Protein AF-A0A3L6LZD3-F1 (afdb_monomer_lite)

Structure (mmCIF, N/CA/C/O backbone):
data_AF-A0A3L6LZD3-F1
#
_entry.id   AF-A0A3L6LZD3-F1
#
loop_
_atom_site.group_PDB
_atom_site.id
_atom_site.type_symbol
_atom_site.label_atom_id
_atom_site.label_alt_id
_atom_site.label_comp_id
_atom_site.label_asym_id
_atom_site.label_entity_id
_atom_site.label_seq_id
_atom_site.pdbx_PDB_ins_code
_atom_site.Cartn_x
_atom_site.Cartn_y
_atom_site.Cartn_z
_atom_site.occupancy
_atom_site.B_iso_or_equiv
_atom_site.auth_seq_id
_atom_site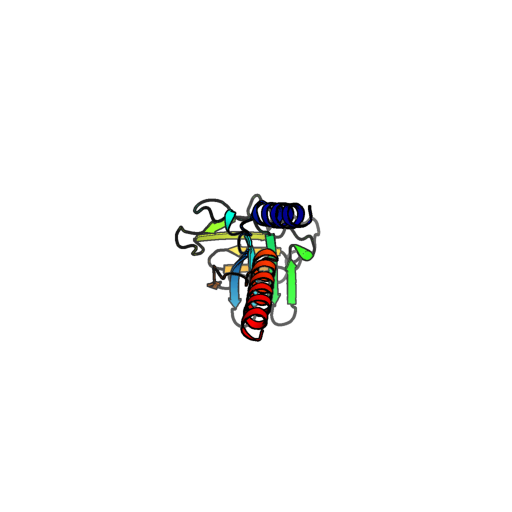.auth_comp_id
_atom_site.auth_asym_id
_atom_site.auth_atom_id
_atom_site.pdbx_PDB_model_num
ATOM 1 N N . MET A 1 1 ? -17.936 -14.155 55.549 1.00 49.16 1 MET A N 1
ATOM 2 C CA . MET A 1 1 ? -16.992 -13.222 54.882 1.00 49.16 1 MET A CA 1
ATOM 3 C C . MET A 1 1 ? -16.596 -13.630 53.452 1.00 49.16 1 MET A C 1
ATOM 5 O O . MET A 1 1 ? -16.401 -12.734 52.646 1.00 49.16 1 MET A O 1
ATOM 9 N N . LYS A 1 2 ? -16.562 -14.924 53.082 1.00 48.91 2 LYS A N 1
ATOM 10 C CA . LYS A 1 2 ? -16.192 -15.403 51.726 1.00 48.91 2 LYS A CA 1
ATOM 11 C C . LYS A 1 2 ? -17.048 -14.876 50.551 1.00 48.91 2 LYS A C 1
ATOM 13 O O . LYS A 1 2 ? -16.508 -14.680 49.472 1.00 48.91 2 LYS A O 1
ATOM 18 N N . ASN A 1 3 ? -18.334 -14.573 50.753 1.00 50.31 3 ASN A N 1
ATOM 19 C CA . ASN A 1 3 ? -19.220 -14.147 49.653 1.00 50.31 3 ASN A CA 1
ATOM 20 C C . ASN A 1 3 ? -18.971 -12.716 49.149 1.00 50.31 3 ASN A C 1
ATOM 22 O O . ASN A 1 3 ? -19.391 -12.403 48.045 1.00 50.31 3 ASN A O 1
ATOM 26 N N . LYS A 1 4 ? -18.293 -11.851 49.918 1.00 47.44 4 LYS A N 1
ATOM 27 C CA . LYS A 1 4 ? -18.032 -10.463 49.492 1.00 47.44 4 LYS A CA 1
ATOM 28 C C . LYS A 1 4 ? -16.846 -10.347 48.529 1.00 47.44 4 LYS A C 1
ATOM 30 O O . LYS A 1 4 ? -16.820 -9.430 47.721 1.00 47.44 4 LYS A O 1
ATOM 35 N N . LEU A 1 5 ? -15.896 -11.284 48.582 1.00 46.62 5 LEU A N 1
ATOM 36 C CA . LEU A 1 5 ? -14.695 -11.252 47.741 1.00 46.62 5 LEU A CA 1
ATOM 37 C C . LEU A 1 5 ? -15.010 -11.599 46.275 1.00 46.62 5 LEU A C 1
ATOM 39 O O . LEU A 1 5 ? -14.472 -10.976 45.367 1.00 46.62 5 LEU A O 1
ATOM 43 N N . LEU A 1 6 ? -15.921 -12.554 46.046 1.00 49.84 6 LEU A N 1
ATOM 44 C CA . LEU A 1 6 ? -16.297 -13.001 44.699 1.00 49.84 6 LEU A CA 1
ATOM 45 C C . LEU A 1 6 ? -17.051 -11.914 43.916 1.00 49.84 6 LEU A C 1
ATOM 47 O O . LEU A 1 6 ? -16.822 -11.740 42.724 1.00 49.84 6 LEU A O 1
ATOM 51 N N . THR A 1 7 ? -17.922 -11.161 44.592 1.00 52.00 7 THR A N 1
ATOM 52 C CA . THR A 1 7 ? -18.702 -10.077 43.977 1.00 52.00 7 THR A CA 1
ATOM 53 C C . THR A 1 7 ? -17.819 -8.895 43.580 1.00 52.00 7 THR A C 1
ATOM 55 O O . THR A 1 7 ? -18.024 -8.305 42.525 1.00 52.00 7 THR A O 1
ATOM 58 N N . ILE A 1 8 ? -16.810 -8.571 44.399 1.00 54.38 8 ILE A N 1
ATOM 59 C CA . ILE A 1 8 ? -15.857 -7.489 44.112 1.00 54.38 8 ILE A CA 1
ATOM 60 C C . ILE A 1 8 ? -14.953 -7.869 42.929 1.00 54.38 8 ILE A C 1
ATOM 62 O O . ILE A 1 8 ? -14.703 -7.035 42.063 1.00 54.38 8 ILE A O 1
ATOM 66 N N . LEU A 1 9 ? -14.528 -9.136 42.839 1.00 51.22 9 LEU A N 1
ATOM 67 C CA . LEU A 1 9 ? -13.705 -9.618 41.726 1.00 51.22 9 LEU A CA 1
ATOM 68 C C . LEU A 1 9 ? -14.485 -9.655 40.398 1.00 51.22 9 LEU A C 1
ATOM 70 O O . LEU A 1 9 ? -13.958 -9.246 39.370 1.00 51.22 9 LEU A O 1
ATOM 74 N N . ALA A 1 10 ? -15.756 -10.077 40.419 1.00 53.28 10 ALA A N 1
ATOM 75 C CA . ALA A 1 10 ? -16.619 -10.055 39.234 1.00 53.28 10 ALA A CA 1
ATOM 76 C C . ALA A 1 10 ? -16.911 -8.622 38.749 1.00 53.28 10 ALA A C 1
ATOM 78 O O . ALA A 1 10 ? -16.901 -8.368 37.548 1.00 53.28 10 ALA A O 1
ATOM 79 N N . GLY A 1 11 ? -17.111 -7.677 39.676 1.00 50.03 11 GLY A N 1
ATOM 80 C CA . GLY A 1 11 ? -17.307 -6.262 39.348 1.00 50.03 11 GLY A CA 1
ATOM 81 C C . GLY A 1 11 ? -16.069 -5.602 38.735 1.00 50.03 11 GLY A C 1
ATOM 82 O O . GLY A 1 11 ? -16.201 -4.830 37.793 1.00 50.03 11 GLY A O 1
ATOM 83 N N . ALA A 1 12 ? -14.867 -5.945 39.208 1.00 52.03 12 ALA A N 1
ATOM 84 C CA . ALA A 1 12 ? -13.615 -5.412 38.666 1.00 52.03 12 ALA A CA 1
ATOM 85 C C . ALA A 1 12 ? -13.306 -5.917 37.243 1.00 52.03 12 ALA A C 1
ATOM 87 O O . ALA A 1 12 ? -12.734 -5.180 36.448 1.00 52.03 12 ALA A O 1
ATOM 88 N N . ILE A 1 13 ? -13.714 -7.147 36.906 1.00 52.53 13 ILE A N 1
ATOM 89 C CA . ILE A 1 13 ? -13.535 -7.722 35.561 1.00 52.53 13 ILE A CA 1
ATOM 90 C C . ILE A 1 13 ? -14.535 -7.114 34.559 1.00 52.53 13 ILE A C 1
ATOM 92 O O . ILE A 1 13 ? -14.188 -6.913 33.402 1.00 52.53 13 ILE A O 1
ATOM 96 N N . LEU A 1 14 ? -15.751 -6.774 35.004 1.00 50.69 14 LEU A N 1
ATOM 97 C CA . LEU A 1 14 ? -16.778 -6.114 34.181 1.00 50.69 14 LEU A CA 1
ATOM 98 C C . LEU A 1 14 ? -16.565 -4.600 34.012 1.00 50.69 14 LEU A C 1
ATOM 100 O O . LEU A 1 14 ? -17.092 -4.022 33.068 1.00 50.69 14 LEU A O 1
ATOM 104 N N . ALA A 1 15 ? -15.832 -3.957 34.926 1.00 48.16 15 ALA A N 1
ATOM 105 C CA . ALA A 1 15 ? -15.564 -2.515 34.908 1.00 48.16 15 ALA A CA 1
ATOM 106 C C . ALA A 1 15 ? -14.209 -2.142 34.278 1.00 48.16 15 ALA A C 1
ATOM 108 O O . ALA A 1 15 ? -13.837 -0.967 34.283 1.00 48.16 15 ALA A O 1
ATOM 109 N N . GLY A 1 16 ? -13.461 -3.121 33.757 1.00 47.59 16 GLY A N 1
ATOM 110 C CA . GLY A 1 16 ? -12.285 -2.838 32.941 1.00 47.59 16 GLY A CA 1
ATOM 111 C C . GLY A 1 16 ? -12.694 -2.044 31.695 1.00 47.59 16 GLY A C 1
ATOM 112 O O . GLY A 1 16 ? -13.774 -2.297 31.157 1.00 47.59 16 GLY A O 1
ATOM 113 N N . PRO A 1 17 ? -11.884 -1.073 31.236 1.00 43.78 17 PRO A N 1
ATOM 114 C CA . PRO A 1 17 ? -12.165 -0.379 29.989 1.00 43.78 17 PRO A CA 1
ATOM 115 C C . PRO A 1 17 ? -12.286 -1.425 28.881 1.00 43.78 17 PRO A C 1
ATOM 117 O O . PRO A 1 17 ? -11.327 -2.135 28.583 1.00 43.78 17 PRO A O 1
ATOM 120 N N . MET A 1 18 ? -13.481 -1.538 28.302 1.00 41.56 18 MET A N 1
ATOM 121 C CA . MET A 1 18 ? -13.670 -2.222 27.033 1.00 41.56 18 MET A CA 1
ATOM 122 C C . MET A 1 18 ? -12.958 -1.355 26.001 1.00 41.56 18 MET A C 1
ATOM 124 O O . MET A 1 18 ? -13.530 -0.401 25.477 1.00 41.56 18 MET A O 1
ATOM 128 N N . THR A 1 19 ? -11.669 -1.608 25.788 1.00 45.28 19 THR A N 1
ATOM 129 C CA . THR A 1 19 ? -11.006 -1.168 24.569 1.00 45.28 19 THR A CA 1
ATOM 130 C C . THR A 1 19 ? -11.746 -1.878 23.456 1.00 45.28 19 THR A C 1
ATOM 132 O O . THR A 1 19 ? -11.518 -3.063 23.255 1.00 45.28 19 THR A O 1
ATOM 135 N N . VAL A 1 20 ? -12.694 -1.186 22.820 1.00 47.72 20 VAL A N 1
ATOM 136 C CA . VAL A 1 20 ? -13.239 -1.596 21.528 1.00 47.72 20 VAL A CA 1
ATOM 137 C C . VAL A 1 20 ? -12.022 -1.646 20.624 1.00 47.72 20 VAL A C 1
ATOM 139 O O . VAL A 1 20 ? -11.516 -0.601 20.218 1.00 47.72 20 VAL A O 1
ATOM 142 N N . ASN A 1 21 ? -11.447 -2.833 20.467 1.00 55.97 21 ASN A N 1
ATOM 143 C CA . ASN A 1 21 ? -10.247 -2.990 19.682 1.00 55.97 21 ASN A CA 1
ATOM 144 C C . ASN A 1 21 ? -10.704 -2.901 18.228 1.00 55.97 21 ASN A C 1
ATOM 146 O O . ASN A 1 21 ? -11.210 -3.879 17.680 1.00 55.97 21 ASN A O 1
ATOM 150 N N . ALA A 1 22 ? -10.611 -1.694 17.669 1.00 60.03 22 ALA A N 1
ATOM 151 C CA . ALA A 1 22 ? -10.757 -1.421 16.251 1.00 60.03 22 ALA A CA 1
ATOM 152 C C . ALA A 1 22 ? -10.094 -2.545 15.449 1.00 60.03 22 ALA A C 1
ATOM 154 O O . ALA A 1 22 ? -8.921 -2.875 15.673 1.00 60.03 22 ALA A O 1
ATOM 155 N N . ALA A 1 23 ? -10.860 -3.199 14.580 1.00 74.69 23 ALA A N 1
ATOM 156 C CA . ALA A 1 23 ? -10.317 -4.272 13.772 1.00 74.69 23 ALA A CA 1
ATOM 157 C C . ALA A 1 23 ? -9.399 -3.633 12.721 1.00 74.69 23 ALA A C 1
ATOM 159 O O . ALA A 1 23 ? -9.803 -2.681 12.050 1.00 74.69 23 ALA A O 1
ATOM 160 N N . PRO A 1 24 ? -8.155 -4.109 12.546 1.00 84.06 24 PRO A N 1
ATOM 161 C CA . PRO A 1 24 ? -7.323 -3.600 11.476 1.00 84.06 24 PRO A CA 1
ATOM 162 C C . PRO A 1 24 ? -7.975 -3.906 10.127 1.00 84.06 24 PRO A C 1
ATOM 164 O O . PRO A 1 24 ? -8.442 -5.020 9.880 1.00 84.06 24 PRO A O 1
ATOM 167 N N . VAL A 1 25 ? -7.977 -2.921 9.241 1.00 88.31 25 VAL A N 1
ATOM 168 C CA . VAL A 1 25 ? -8.489 -3.041 7.880 1.00 88.31 25 VAL A CA 1
ATOM 169 C C . VAL A 1 25 ? -7.324 -2.994 6.912 1.00 88.31 25 VAL A C 1
ATOM 171 O O . VAL A 1 25 ? -6.437 -2.150 7.042 1.00 88.31 25 VAL A O 1
ATOM 174 N N . SER A 1 26 ? -7.335 -3.888 5.926 1.00 91.62 26 SER A N 1
ATOM 175 C CA . SER A 1 26 ? -6.314 -3.934 4.889 1.00 91.62 26 SER A CA 1
ATOM 176 C C . SER A 1 26 ? -6.840 -3.475 3.532 1.00 91.62 26 SER A C 1
ATOM 178 O O . SER A 1 26 ? -7.977 -3.765 3.145 1.00 91.62 26 SER A O 1
ATOM 180 N N . TYR A 1 27 ? -5.975 -2.757 2.818 1.00 92.56 27 TYR A N 1
ATOM 181 C CA . TYR A 1 27 ? -6.112 -2.474 1.398 1.00 92.56 27 TYR A CA 1
ATOM 182 C C . TYR A 1 27 ? -4.891 -3.022 0.681 1.00 92.56 27 TYR A C 1
ATOM 184 O O . TYR A 1 27 ? -3.753 -2.732 1.061 1.00 92.56 27 TYR A O 1
ATOM 192 N N . ASP A 1 28 ? -5.147 -3.754 -0.392 1.00 94.38 28 ASP A N 1
ATOM 193 C CA . ASP A 1 28 ? -4.116 -4.301 -1.252 1.00 94.38 28 ASP A CA 1
ATOM 194 C C . ASP A 1 28 ? -4.223 -3.659 -2.635 1.00 94.38 28 ASP A C 1
ATOM 196 O O . ASP A 1 28 ? -5.310 -3.344 -3.123 1.00 94.38 28 ASP A O 1
ATOM 200 N N . ALA A 1 29 ? -3.084 -3.476 -3.283 1.00 93.81 29 ALA A N 1
ATOM 201 C CA . ALA A 1 29 ? -2.999 -3.088 -4.678 1.00 93.81 29 ALA A CA 1
ATOM 202 C C . ALA A 1 29 ? -2.085 -4.074 -5.393 1.00 93.81 29 ALA A C 1
ATOM 204 O O . ALA A 1 29 ? -1.004 -4.390 -4.904 1.00 93.81 29 ALA A O 1
ATOM 205 N N . SER A 1 30 ? -2.484 -4.554 -6.563 1.00 95.06 30 SER A N 1
ATOM 206 C CA . SER A 1 30 ? -1.622 -5.412 -7.374 1.00 95.06 30 SER A CA 1
ATOM 207 C C . SER A 1 30 ? -1.688 -5.030 -8.840 1.00 95.06 30 SER A C 1
ATOM 209 O O . SER A 1 30 ? -2.682 -4.483 -9.313 1.00 95.06 30 SER A O 1
ATOM 211 N N . GLY A 1 31 ? -0.607 -5.286 -9.563 1.00 92.50 31 GLY A N 1
ATOM 212 C CA . GLY A 1 31 ? -0.522 -4.956 -10.976 1.00 92.50 31 GLY A CA 1
ATOM 213 C C . GLY A 1 31 ? 0.542 -5.770 -11.680 1.00 92.50 31 GLY A C 1
ATOM 214 O O . GLY A 1 31 ? 1.557 -6.123 -11.078 1.00 92.50 31 GLY A O 1
ATOM 215 N N . SER A 1 32 ? 0.318 -6.067 -12.960 1.00 91.88 32 SER A N 1
ATOM 216 C CA . SER A 1 32 ? 1.326 -6.699 -13.810 1.00 91.88 32 SER A CA 1
ATOM 217 C C . SER A 1 32 ? 1.184 -6.293 -15.277 1.00 91.88 32 SER A C 1
ATOM 219 O O . SER A 1 32 ? 0.099 -5.934 -15.729 1.00 91.88 32 SER A O 1
ATOM 221 N N . ASN A 1 33 ? 2.283 -6.356 -16.030 1.00 89.25 33 ASN A N 1
ATOM 222 C CA . ASN A 1 33 ? 2.303 -6.141 -17.485 1.00 89.25 33 ASN A CA 1
ATOM 223 C C . ASN A 1 33 ? 3.060 -7.262 -18.231 1.00 89.25 33 ASN A C 1
ATOM 225 O O . ASN A 1 33 ? 3.653 -7.037 -19.285 1.00 89.25 33 ASN A O 1
ATOM 229 N N . GLY A 1 34 ? 3.065 -8.470 -17.660 1.00 84.38 34 GLY A N 1
ATOM 230 C CA . GLY A 1 34 ? 3.762 -9.649 -18.182 1.00 84.38 34 GLY A CA 1
ATOM 231 C C . GLY A 1 34 ? 5.199 -9.770 -17.676 1.00 84.38 34 GLY A C 1
ATOM 232 O O . GLY A 1 34 ? 5.537 -10.774 -17.057 1.00 84.38 34 GLY A O 1
ATOM 233 N N . THR A 1 35 ? 6.028 -8.750 -17.895 1.00 84.62 35 THR A N 1
ATOM 234 C CA . THR A 1 35 ? 7.435 -8.758 -17.444 1.00 84.62 35 THR A CA 1
ATOM 235 C C . THR A 1 35 ? 7.586 -8.256 -16.010 1.00 84.62 35 THR A C 1
ATOM 237 O O . THR A 1 35 ? 8.469 -8.701 -15.283 1.00 84.62 35 THR A O 1
ATOM 240 N N . TRP A 1 36 ? 6.718 -7.337 -15.592 1.00 86.44 36 TRP A N 1
ATOM 241 C CA . TRP A 1 36 ? 6.784 -6.705 -14.283 1.00 86.44 36 TRP A CA 1
ATOM 242 C C . TRP A 1 36 ? 5.525 -7.006 -13.491 1.00 86.44 36 TRP A C 1
ATOM 244 O O . TRP A 1 36 ? 4.427 -7.050 -14.054 1.00 86.44 36 TRP A O 1
ATOM 254 N N . SER A 1 37 ? 5.682 -7.164 -12.181 1.00 90.88 37 SER A N 1
ATOM 255 C CA . SER A 1 37 ? 4.558 -7.254 -11.254 1.00 90.88 37 SER A CA 1
ATOM 256 C C . SER A 1 37 ? 4.883 -6.600 -9.925 1.00 90.88 37 SER A C 1
ATOM 258 O O . SER A 1 37 ? 6.034 -6.603 -9.492 1.00 90.88 37 SER A O 1
ATOM 260 N N . GLY A 1 38 ? 3.862 -6.066 -9.268 1.00 90.25 38 GLY A N 1
ATOM 261 C CA . GLY A 1 38 ? 3.989 -5.429 -7.968 1.00 90.25 38 GLY A CA 1
ATOM 262 C C . GLY A 1 38 ? 2.768 -5.684 -7.107 1.00 90.25 38 GLY A C 1
ATOM 263 O O . GLY A 1 38 ? 1.660 -5.855 -7.620 1.00 90.25 38 GLY A O 1
ATOM 264 N N . VAL A 1 39 ? 3.002 -5.720 -5.801 1.00 93.12 39 VAL A N 1
ATOM 265 C CA . VAL A 1 39 ? 1.986 -5.842 -4.763 1.00 93.12 39 VAL A CA 1
ATOM 266 C C . VAL A 1 39 ? 2.277 -4.793 -3.699 1.00 93.12 39 VAL A C 1
ATOM 268 O O . VAL A 1 39 ? 3.397 -4.687 -3.203 1.00 93.12 39 VAL A O 1
ATOM 271 N N . PHE A 1 40 ? 1.258 -4.019 -3.365 1.00 92.94 40 PHE A N 1
ATOM 272 C CA . PHE A 1 40 ? 1.220 -3.083 -2.259 1.00 92.94 40 PHE A CA 1
ATOM 273 C C . PHE A 1 40 ? 0.203 -3.577 -1.243 1.00 92.94 40 PHE A C 1
ATOM 275 O O . PHE A 1 40 ? -0.875 -4.021 -1.626 1.00 92.94 40 PHE A O 1
ATOM 282 N N . GLN A 1 41 ? 0.526 -3.440 0.032 1.00 94.00 41 GLN A N 1
ATOM 283 C CA . GLN A 1 41 ? -0.402 -3.667 1.121 1.00 94.00 41 GLN A CA 1
ATOM 284 C C . GLN A 1 41 ? -0.259 -2.547 2.142 1.00 94.00 41 GLN A C 1
ATOM 286 O O . GLN A 1 41 ? 0.852 -2.171 2.521 1.00 94.00 41 GLN A O 1
ATOM 291 N N . VAL A 1 42 ? -1.393 -2.067 2.635 1.00 92.88 42 VAL A N 1
ATOM 292 C CA . VAL A 1 42 ? -1.478 -1.186 3.796 1.00 92.88 42 VAL A CA 1
ATOM 293 C C . VAL A 1 42 ? -2.471 -1.751 4.799 1.00 92.88 42 VAL A C 1
ATOM 295 O O . VAL A 1 42 ? -3.492 -2.332 4.422 1.00 92.88 42 VAL A O 1
ATOM 298 N N . VAL A 1 43 ? -2.165 -1.562 6.079 1.00 91.38 43 VAL A N 1
ATOM 299 C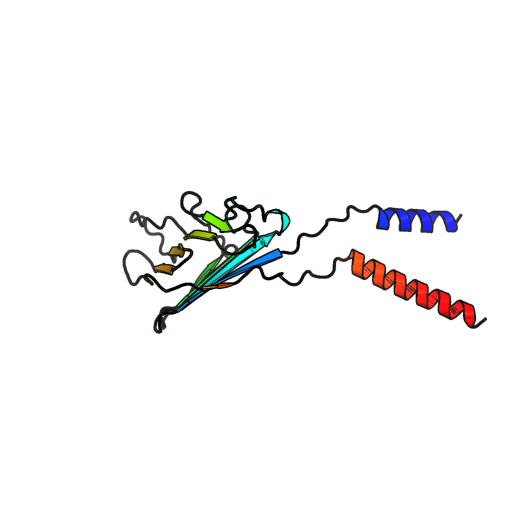 CA . VAL A 1 43 ? -3.074 -1.816 7.191 1.00 91.38 43 VAL A CA 1
ATOM 300 C C . VAL A 1 43 ? -3.347 -0.506 7.923 1.00 91.38 43 VAL A C 1
ATOM 302 O O . VAL A 1 43 ? -2.444 0.293 8.184 1.00 91.38 43 VAL A O 1
ATOM 305 N N . LEU A 1 44 ? -4.618 -0.294 8.239 1.00 88.94 44 LEU A N 1
ATOM 306 C CA . LEU A 1 44 ? -5.150 0.856 8.954 1.00 88.94 44 LEU A CA 1
ATOM 307 C C . LEU A 1 44 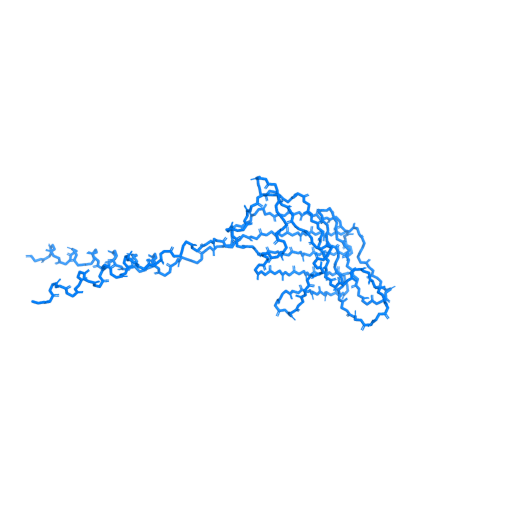? -5.916 0.367 10.175 1.00 88.94 44 LEU A C 1
ATOM 309 O O . LEU A 1 44 ? -6.473 -0.726 10.166 1.00 88.94 44 LEU A O 1
ATOM 313 N N . ASP A 1 45 ? -5.970 1.188 11.210 1.00 83.56 45 ASP A N 1
ATOM 314 C CA . ASP A 1 45 ? -6.939 1.012 12.288 1.00 83.56 45 ASP A CA 1
ATOM 315 C C . ASP A 1 45 ? -8.289 1.607 11.832 1.00 83.56 45 ASP A C 1
ATOM 317 O O . ASP A 1 45 ? -8.330 2.717 11.284 1.00 83.56 45 ASP A O 1
ATOM 321 N N . ASP A 1 46 ? -9.379 0.843 11.988 1.00 77.56 46 ASP A N 1
ATOM 322 C CA . ASP A 1 46 ? -10.709 1.219 11.489 1.00 77.56 46 ASP A CA 1
ATOM 323 C C . ASP A 1 46 ? -11.249 2.527 12.094 1.00 77.56 46 ASP A C 1
ATOM 325 O O . ASP A 1 46 ? -12.040 3.226 11.453 1.00 77.56 46 ASP A O 1
ATOM 329 N N . SER A 1 47 ? -10.754 2.925 13.270 1.00 77.56 47 SER A N 1
ATOM 330 C CA . SER A 1 47 ? -11.179 4.139 13.967 1.00 77.56 47 SER A CA 1
ATOM 331 C C . SER A 1 47 ? -10.786 5.415 13.221 1.00 77.56 47 SER A C 1
ATOM 333 O O . SER A 1 47 ? -11.379 6.474 13.442 1.00 77.56 47 SER A O 1
ATOM 335 N N . PHE A 1 48 ? -9.829 5.313 12.293 1.00 75.62 48 PHE A N 1
ATOM 336 C CA . PHE A 1 48 ? -9.370 6.414 11.449 1.00 75.62 48 PHE A CA 1
ATOM 337 C C . PHE A 1 48 ? -10.014 6.429 10.062 1.00 75.62 48 PHE A C 1
ATOM 339 O O . PHE A 1 48 ? -9.654 7.279 9.247 1.00 75.62 48 PHE A O 1
ATOM 346 N N . LEU A 1 49 ? -10.976 5.542 9.772 1.00 77.38 49 LEU A N 1
ATOM 347 C CA . LEU A 1 49 ? -11.710 5.521 8.501 1.00 77.38 49 LEU A CA 1
ATOM 348 C C . LEU A 1 49 ? -12.736 6.662 8.440 1.00 77.38 49 LEU A C 1
ATOM 350 O O . LEU A 1 49 ? -13.946 6.461 8.358 1.00 77.38 49 LEU A O 1
ATOM 354 N N . ALA A 1 50 ? -12.240 7.897 8.476 1.00 73.50 50 ALA A N 1
ATOM 355 C CA . ALA A 1 50 ? -13.019 9.086 8.192 1.00 73.50 50 ALA A CA 1
ATOM 356 C C . ALA A 1 50 ? -12.932 9.387 6.684 1.00 73.50 50 ALA A C 1
ATOM 358 O O . ALA A 1 50 ? -11.841 9.712 6.189 1.00 73.50 50 ALA A O 1
ATOM 359 N N . PRO A 1 51 ? -14.046 9.307 5.933 1.00 68.75 51 PRO A N 1
ATOM 360 C CA . PRO A 1 51 ? -14.042 9.625 4.510 1.00 68.75 51 PRO A CA 1
ATOM 361 C C . PRO A 1 51 ? -13.539 11.057 4.269 1.00 68.75 51 PRO A C 1
ATOM 363 O O . PRO A 1 51 ? -13.763 11.955 5.080 1.00 68.75 51 PRO A O 1
ATOM 366 N N . ALA A 1 52 ? -12.859 11.265 3.137 1.00 67.31 52 ALA A N 1
ATOM 367 C CA . ALA A 1 52 ? -12.290 12.550 2.700 1.00 67.31 52 ALA A CA 1
ATOM 368 C C . ALA A 1 52 ? -11.089 13.105 3.504 1.00 67.31 52 ALA A C 1
ATOM 370 O O . ALA A 1 52 ? -10.664 14.237 3.261 1.00 67.31 52 ALA A O 1
ATOM 371 N N . SER A 1 53 ? -10.485 12.316 4.396 1.00 83.94 53 SER A N 1
ATOM 372 C CA . SER A 1 53 ? -9.210 12.651 5.048 1.00 83.94 53 SER A CA 1
ATOM 373 C C . SER A 1 53 ? -8.030 11.901 4.413 1.00 83.94 53 SER A C 1
ATOM 375 O O . SER A 1 53 ? -8.213 10.837 3.824 1.00 83.94 53 SER A O 1
ATOM 377 N N . ASN A 1 54 ? -6.819 12.471 4.490 1.00 90.56 54 ASN A N 1
ATOM 378 C CA . ASN A 1 54 ? -5.611 11.754 4.074 1.00 90.56 54 ASN A CA 1
ATOM 379 C C . ASN A 1 54 ? -5.269 10.710 5.139 1.00 90.56 54 ASN A C 1
ATOM 381 O O . ASN A 1 54 ? -4.910 11.080 6.257 1.00 90.56 54 ASN A O 1
ATOM 385 N N . LEU A 1 55 ? -5.339 9.432 4.771 1.00 90.69 55 LEU A N 1
ATOM 386 C CA . LEU A 1 55 ? -5.123 8.314 5.684 1.00 90.69 55 LEU A CA 1
ATOM 387 C C . LEU A 1 55 ? -3.656 7.917 5.852 1.00 90.69 55 LEU A C 1
ATOM 389 O O . LEU A 1 55 ? -3.344 7.175 6.774 1.00 90.69 55 LEU A O 1
ATOM 393 N N . THR A 1 56 ? -2.746 8.433 5.020 1.00 89.75 56 THR A N 1
ATOM 394 C CA . THR A 1 56 ? -1.306 8.096 5.062 1.00 89.75 56 THR A CA 1
ATOM 395 C C . THR A 1 56 ? -0.682 8.201 6.467 1.00 89.75 56 THR A C 1
ATOM 397 O O . THR A 1 56 ? 0.070 7.303 6.842 1.00 89.75 56 THR A O 1
ATOM 400 N N . PRO A 1 57 ? -0.985 9.232 7.288 1.00 88.31 57 PRO A N 1
ATOM 401 C CA . PRO A 1 57 ? -0.448 9.336 8.650 1.00 88.31 57 PRO A CA 1
ATOM 402 C C . PRO A 1 57 ? -0.956 8.267 9.631 1.00 88.31 57 PRO A C 1
ATOM 404 O O . PRO A 1 57 ? -0.382 8.126 10.706 1.00 88.31 57 PRO A O 1
ATOM 407 N N . PHE A 1 58 ? -2.026 7.546 9.290 1.00 88.12 58 PHE A N 1
ATOM 408 C CA . PHE A 1 58 ? -2.675 6.548 10.146 1.00 88.12 58 PHE A CA 1
ATOM 409 C C . PHE A 1 58 ? -2.336 5.105 9.749 1.00 88.12 58 PHE A C 1
ATOM 411 O O . PHE A 1 58 ? -2.943 4.166 10.261 1.00 88.12 58 PHE A O 1
ATOM 418 N N . PHE A 1 59 ? -1.382 4.908 8.834 1.00 89.25 59 PHE A N 1
ATOM 419 C CA . PHE A 1 59 ? -0.943 3.572 8.432 1.00 89.25 59 PHE A CA 1
ATOM 420 C C . PHE A 1 59 ? -0.266 2.893 9.622 1.00 89.25 59 PHE A C 1
ATOM 422 O O . PHE A 1 59 ? 0.777 3.347 10.092 1.00 89.25 59 PHE A O 1
ATOM 429 N N . SER A 1 60 ? -0.853 1.799 10.108 1.00 87.88 60 SER A N 1
ATOM 430 C CA . SER A 1 60 ? -0.271 1.005 11.192 1.00 87.88 60 SER A CA 1
ATOM 431 C C . SER A 1 60 ? 0.871 0.133 10.672 1.00 87.88 60 SER A C 1
ATOM 433 O O . SER A 1 60 ? 1.888 -0.044 11.345 1.00 87.88 60 SER A O 1
ATOM 435 N N . SER A 1 61 ? 0.742 -0.365 9.441 1.00 90.88 61 SER A N 1
ATOM 436 C CA . SER A 1 61 ? 1.814 -1.022 8.702 1.00 90.88 61 SER A CA 1
ATOM 437 C C . SER A 1 61 ? 1.606 -0.907 7.195 1.00 90.88 61 SER A C 1
ATOM 439 O O . SER A 1 61 ? 0.500 -0.657 6.711 1.00 90.88 61 SER A O 1
ATOM 441 N N . TRP A 1 62 ? 2.688 -1.074 6.441 1.00 92.00 62 TRP A N 1
ATOM 442 C CA . TRP A 1 62 ? 2.626 -1.152 4.989 1.00 92.00 62 TRP A CA 1
ATOM 443 C C . TRP A 1 62 ? 3.792 -1.965 4.435 1.00 92.00 62 TRP A C 1
ATOM 445 O O . TRP A 1 62 ? 4.865 -2.052 5.041 1.00 92.00 62 TRP A O 1
ATOM 455 N N . SER A 1 63 ? 3.583 -2.535 3.255 1.00 92.38 63 SER A N 1
ATOM 456 C CA . SER A 1 63 ? 4.630 -3.176 2.474 1.00 92.38 63 SER A CA 1
ATOM 457 C C . SER A 1 63 ? 4.398 -2.968 0.984 1.00 92.38 63 SER A C 1
ATOM 459 O O . SER A 1 63 ? 3.270 -2.843 0.511 1.00 92.38 63 SER A O 1
ATOM 461 N N . PHE A 1 64 ? 5.487 -2.922 0.237 1.00 90.06 64 PHE A N 1
ATOM 462 C CA . PHE A 1 64 ? 5.477 -2.978 -1.210 1.00 90.06 64 PHE A CA 1
ATOM 463 C C . PHE A 1 64 ? 6.537 -3.964 -1.656 1.00 90.06 64 PHE A C 1
ATOM 465 O O . PHE A 1 64 ? 7.659 -3.937 -1.155 1.00 90.06 64 PHE A O 1
ATOM 472 N N . SER A 1 65 ? 6.194 -4.805 -2.616 1.00 90.44 65 SER A N 1
ATOM 473 C CA . SER A 1 65 ? 7.117 -5.724 -3.261 1.00 90.44 65 SER A CA 1
ATOM 474 C C . SER A 1 65 ? 6.890 -5.677 -4.756 1.00 90.44 65 SER A C 1
ATOM 476 O O . SER A 1 65 ? 5.750 -5.660 -5.218 1.00 90.44 65 SER A O 1
ATOM 478 N N . TRP A 1 66 ? 7.966 -5.661 -5.526 1.00 88.62 66 TRP A N 1
ATOM 479 C CA . TRP A 1 66 ? 7.888 -5.667 -6.974 1.00 88.62 66 TRP A CA 1
ATOM 480 C C . TRP A 1 66 ? 9.011 -6.486 -7.585 1.00 88.62 66 TRP A C 1
ATOM 482 O O . TRP A 1 66 ? 10.077 -6.668 -6.998 1.00 88.62 66 TRP A O 1
ATOM 492 N N . THR A 1 67 ? 8.759 -6.983 -8.789 1.00 87.25 67 THR A N 1
ATOM 493 C CA . THR A 1 67 ? 9.728 -7.731 -9.578 1.00 87.25 67 THR A CA 1
ATOM 494 C C . THR A 1 67 ? 9.699 -7.301 -11.036 1.00 87.25 67 THR A C 1
ATOM 496 O O . THR A 1 67 ? 8.663 -6.892 -11.563 1.00 87.25 67 THR A O 1
ATOM 499 N N . ASN A 1 68 ? 10.857 -7.401 -11.680 1.00 81.69 68 ASN A N 1
ATOM 500 C CA . ASN A 1 68 ? 11.059 -7.175 -13.111 1.00 81.69 68 ASN A CA 1
ATOM 501 C C . ASN A 1 68 ? 11.268 -8.461 -13.914 1.00 81.69 68 ASN A C 1
ATOM 503 O O . ASN A 1 68 ? 11.809 -8.422 -15.019 1.00 81.69 68 ASN A O 1
ATOM 507 N N . GLY A 1 69 ? 10.941 -9.605 -13.314 1.00 81.69 69 GLY A N 1
ATOM 508 C CA . GLY A 1 69 ? 11.207 -10.922 -13.879 1.00 81.69 69 GLY A CA 1
ATOM 509 C C . GLY A 1 69 ? 12.625 -11.446 -13.623 1.00 81.69 69 GLY A C 1
ATOM 510 O O . GLY A 1 69 ? 12.847 -12.640 -13.803 1.00 81.69 69 GLY A O 1
ATOM 511 N N . SER A 1 70 ? 13.573 -10.616 -13.165 1.00 82.31 70 SER A N 1
ATOM 512 C CA . SER A 1 70 ? 14.931 -11.052 -12.787 1.00 82.31 70 SER A CA 1
ATOM 513 C C . SER A 1 70 ? 15.269 -10.830 -11.312 1.00 82.31 70 SER A C 1
ATOM 515 O O . SER A 1 70 ? 16.018 -11.603 -10.722 1.00 82.31 70 SER A O 1
ATOM 517 N N . THR A 1 71 ? 14.728 -9.774 -10.717 1.00 81.06 71 THR A N 1
ATOM 518 C CA . THR A 1 71 ? 15.053 -9.285 -9.379 1.00 81.06 71 THR A CA 1
ATOM 519 C C . THR A 1 71 ? 13.762 -8.914 -8.671 1.00 81.06 71 THR A C 1
ATOM 521 O O . THR A 1 71 ? 12.865 -8.338 -9.287 1.00 81.06 71 THR A O 1
ATOM 524 N N . THR A 1 72 ? 13.674 -9.225 -7.379 1.00 87.25 72 THR A N 1
ATOM 525 C CA . THR A 1 72 ? 12.564 -8.812 -6.514 1.00 87.25 72 THR A CA 1
ATOM 526 C C . THR A 1 72 ? 13.092 -7.873 -5.444 1.00 87.25 72 THR A C 1
ATOM 528 O O . THR A 1 72 ? 14.100 -8.172 -4.805 1.00 87.25 72 THR A O 1
ATOM 531 N N . LEU A 1 73 ? 12.414 -6.745 -5.260 1.00 85.94 73 LEU A N 1
ATOM 532 C CA . LEU A 1 73 ? 12.756 -5.721 -4.280 1.00 85.94 73 LEU A CA 1
ATOM 533 C C . LEU A 1 73 ? 11.523 -5.351 -3.468 1.00 85.94 73 LEU A C 1
ATOM 535 O O . LEU A 1 73 ? 10.396 -5.470 -3.948 1.00 85.94 73 LEU A O 1
ATOM 539 N N . SER A 1 74 ? 11.745 -4.888 -2.241 1.00 87.50 74 SER A N 1
ATOM 540 C CA . SER A 1 74 ? 10.659 -4.541 -1.332 1.00 87.50 74 SER A CA 1
ATOM 541 C C . SER A 1 74 ? 11.008 -3.384 -0.409 1.00 87.50 74 SER A C 1
ATOM 543 O O . SER A 1 74 ? 12.151 -3.274 0.030 1.00 87.50 74 SER A O 1
ATOM 545 N N . ASN A 1 75 ? 9.989 -2.611 -0.042 1.00 86.44 75 ASN A N 1
ATOM 546 C CA . ASN A 1 75 ? 10.028 -1.603 1.013 1.00 86.44 75 ASN A CA 1
ATOM 547 C C . ASN A 1 75 ? 8.919 -1.901 2.027 1.00 86.44 75 ASN A C 1
ATOM 549 O O . ASN A 1 75 ? 7.854 -2.397 1.655 1.00 86.44 75 ASN A O 1
ATOM 553 N N . SER A 1 76 ? 9.145 -1.607 3.302 1.00 89.75 76 SER A N 1
ATOM 554 C CA . SER A 1 76 ? 8.115 -1.768 4.330 1.00 89.75 76 SER A CA 1
ATOM 555 C C . SER A 1 76 ? 8.381 -0.921 5.565 1.00 89.75 76 SER A C 1
ATOM 557 O O . SER A 1 76 ? 9.532 -0.666 5.926 1.00 89.75 76 SER A O 1
ATOM 559 N N . SER A 1 77 ? 7.317 -0.592 6.301 1.00 89.31 77 SER A N 1
ATOM 560 C CA . SER A 1 77 ? 7.462 0.046 7.616 1.00 89.31 77 SER A CA 1
ATOM 561 C C . SER A 1 77 ? 8.292 -0.796 8.593 1.00 89.31 77 SER A C 1
ATOM 563 O O . SER A 1 77 ? 8.972 -0.240 9.452 1.00 89.31 77 SER A O 1
ATOM 565 N N . ALA A 1 78 ? 8.288 -2.128 8.453 1.00 87.12 78 ALA A N 1
ATOM 566 C CA . ALA A 1 78 ? 9.064 -3.041 9.297 1.00 87.12 78 ALA A CA 1
ATOM 567 C C . ALA A 1 78 ? 10.586 -2.882 9.127 1.00 87.12 78 ALA A C 1
ATOM 569 O O . ALA A 1 78 ? 11.337 -3.148 10.064 1.00 87.12 78 ALA A O 1
ATOM 570 N N . ASN A 1 79 ? 11.035 -2.406 7.962 1.00 83.25 79 ASN A N 1
ATOM 571 C CA . ASN A 1 79 ? 12.445 -2.131 7.681 1.00 83.25 79 ASN A CA 1
ATOM 572 C C . ASN A 1 79 ? 12.865 -0.705 8.080 1.00 83.25 79 ASN A C 1
ATOM 574 O O . ASN A 1 79 ? 14.021 -0.335 7.890 1.00 83.25 79 ASN A O 1
ATOM 578 N N . GLY A 1 80 ? 11.942 0.102 8.615 1.00 81.25 80 GLY A N 1
ATOM 579 C CA . GLY A 1 80 ? 12.168 1.523 8.882 1.00 81.25 80 GLY A CA 1
ATOM 580 C C . GLY A 1 80 ? 12.051 2.417 7.643 1.00 81.25 80 GLY A C 1
ATOM 581 O O . GLY A 1 80 ? 12.438 3.584 7.712 1.00 81.25 80 GLY A O 1
ATOM 582 N N . ASP A 1 81 ? 11.518 1.902 6.528 1.00 83.19 81 ASP A N 1
ATOM 583 C CA . ASP A 1 81 ? 11.201 2.723 5.359 1.00 83.19 81 ASP A CA 1
ATOM 584 C C . ASP A 1 81 ? 10.083 3.725 5.693 1.00 83.19 81 ASP A C 1
ATOM 586 O O . ASP A 1 81 ? 9.192 3.457 6.506 1.00 83.19 81 ASP A O 1
ATOM 590 N N . PHE A 1 82 ? 10.085 4.873 5.017 1.00 81.44 82 PHE A N 1
ATOM 591 C CA . PHE A 1 82 ? 9.089 5.923 5.215 1.00 81.44 82 PHE A CA 1
ATOM 592 C C . PHE A 1 82 ? 8.553 6.469 3.888 1.00 81.44 82 PHE A C 1
ATOM 594 O O . PHE A 1 82 ? 9.218 6.445 2.849 1.00 81.44 82 PHE A O 1
ATOM 601 N N . PHE A 1 83 ? 7.332 6.999 3.938 1.00 85.25 83 PHE A N 1
ATOM 602 C CA . PHE A 1 83 ? 6.751 7.753 2.832 1.00 85.25 83 PHE A CA 1
ATOM 603 C C . PHE A 1 83 ? 7.210 9.203 2.858 1.00 85.25 83 PHE A C 1
ATOM 605 O O . PHE A 1 83 ? 7.396 9.777 3.930 1.00 85.25 83 PHE A O 1
ATOM 612 N N . SER A 1 84 ? 7.308 9.831 1.689 1.00 82.50 84 SER A N 1
ATOM 613 C CA . SER A 1 84 ? 7.467 11.281 1.603 1.00 82.50 84 SER A CA 1
ATOM 614 C C . SER A 1 84 ? 6.111 11.957 1.872 1.00 82.50 84 SER A C 1
ATOM 616 O O . SER A 1 84 ? 5.198 11.850 1.043 1.00 82.50 84 SER A O 1
ATOM 618 N N . PRO A 1 85 ? 5.925 12.637 3.021 1.00 74.81 85 PRO A N 1
ATOM 619 C CA . PRO A 1 85 ? 4.611 13.108 3.465 1.00 74.81 85 PRO A CA 1
ATOM 620 C C . PRO A 1 85 ? 4.068 14.274 2.629 1.00 74.81 85 PRO A C 1
ATOM 622 O O . PRO A 1 85 ? 2.869 14.528 2.639 1.00 74.81 85 PRO A O 1
ATOM 625 N N . SER A 1 86 ? 4.926 14.981 1.889 1.00 80.50 86 SER A N 1
ATOM 626 C CA . SER A 1 86 ? 4.531 16.102 1.024 1.00 80.50 86 SER A CA 1
ATOM 627 C C . SER A 1 86 ? 3.827 15.663 -0.261 1.00 80.50 86 SER A C 1
ATOM 629 O O . SER A 1 86 ? 3.135 16.465 -0.883 1.00 80.50 86 SER A O 1
ATOM 631 N N . ILE A 1 87 ? 4.005 14.405 -0.661 1.00 82.00 87 ILE A N 1
ATOM 632 C CA . ILE A 1 87 ? 3.470 13.838 -1.906 1.00 82.00 87 ILE A CA 1
ATOM 633 C C . ILE A 1 87 ? 2.610 12.597 -1.668 1.00 82.00 87 ILE A C 1
ATOM 635 O O . ILE A 1 87 ? 1.911 12.157 -2.584 1.00 82.00 87 ILE A O 1
ATOM 639 N N . SER A 1 88 ? 2.642 12.054 -0.446 1.00 90.00 88 SER A N 1
ATOM 640 C CA . SER A 1 88 ? 1.908 10.847 -0.098 1.00 90.00 88 SER A CA 1
ATOM 641 C C . SER A 1 88 ? 0.506 11.156 0.422 1.00 90.00 88 SER A C 1
ATOM 643 O O . SER A 1 88 ? 0.322 11.841 1.432 1.00 90.00 88 SER A O 1
ATOM 645 N N . ASN A 1 89 ? -0.494 10.651 -0.289 1.00 92.69 89 ASN A N 1
ATOM 646 C CA . ASN A 1 89 ? -1.889 10.716 0.073 1.00 92.69 89 ASN A CA 1
ATOM 647 C C . ASN A 1 89 ? -2.622 9.403 -0.215 1.00 92.69 89 ASN A C 1
ATOM 649 O O . ASN A 1 89 ? -2.330 8.691 -1.176 1.00 92.69 89 ASN A O 1
ATOM 653 N N . PHE A 1 90 ? -3.598 9.113 0.637 1.00 93.19 90 PHE A N 1
ATOM 654 C CA . PHE A 1 90 ? -4.491 7.974 0.504 1.00 93.19 90 PHE A CA 1
ATOM 655 C C . PHE A 1 90 ? -5.882 8.402 0.957 1.00 93.19 90 PHE A C 1
ATOM 657 O O . PHE A 1 90 ? -6.081 8.726 2.127 1.00 93.19 90 PHE A O 1
ATOM 664 N N . TYR A 1 91 ? -6.827 8.433 0.026 1.00 92.62 91 TYR A N 1
ATOM 665 C CA . TYR A 1 91 ? -8.203 8.853 0.245 1.00 92.62 91 TYR A CA 1
ATOM 666 C C . TYR A 1 91 ? -9.157 7.740 -0.167 1.00 92.62 91 TYR A C 1
ATOM 668 O O . TYR A 1 91 ? -9.020 7.153 -1.243 1.00 92.62 91 TYR A O 1
ATOM 676 N N . ILE A 1 92 ? -10.178 7.530 0.656 1.00 91.44 92 ILE A N 1
ATOM 677 C CA . ILE A 1 92 ? -11.270 6.592 0.398 1.00 91.44 92 ILE A CA 1
ATOM 678 C C . ILE A 1 92 ? -12.605 7.328 0.294 1.00 91.44 92 ILE A C 1
ATOM 680 O O . ILE A 1 92 ? -12.787 8.423 0.838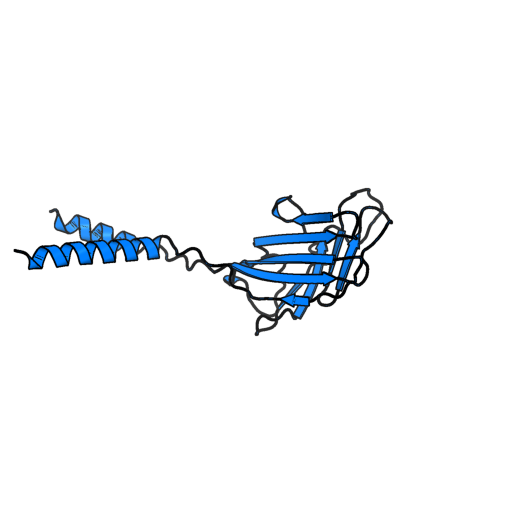 1.00 91.44 92 ILE A O 1
ATOM 684 N N . ASN A 1 93 ? -13.533 6.712 -0.424 1.00 89.94 93 ASN A N 1
ATOM 685 C CA . ASN A 1 93 ? -14.926 7.121 -0.514 1.00 89.94 93 ASN A CA 1
ATOM 686 C C . ASN A 1 93 ? -15.719 6.677 0.734 1.00 89.94 93 ASN A C 1
ATOM 688 O O . ASN A 1 93 ? -15.241 5.850 1.512 1.00 89.94 93 ASN A O 1
ATOM 692 N N . PRO A 1 94 ? -16.950 7.185 0.937 1.00 85.94 94 PRO A N 1
ATOM 693 C CA . PRO A 1 94 ? -17.821 6.741 2.031 1.00 85.94 94 PRO A CA 1
ATOM 694 C C . PRO A 1 94 ? -18.199 5.253 1.986 1.00 85.94 94 PRO A C 1
ATOM 696 O O . PRO A 1 94 ? -18.534 4.684 3.018 1.00 85.94 94 PRO A O 1
ATOM 699 N N . ASP A 1 95 ? -18.147 4.626 0.809 1.00 87.75 95 ASP A N 1
ATOM 700 C CA . ASP A 1 95 ? -18.330 3.179 0.625 1.00 87.75 95 ASP A CA 1
ATOM 701 C C . ASP A 1 95 ? -17.038 2.375 0.869 1.00 87.75 95 ASP A C 1
ATOM 703 O O . ASP A 1 95 ? -16.987 1.182 0.580 1.00 87.75 95 ASP A O 1
ATOM 707 N N . LEU A 1 96 ? -15.999 3.035 1.395 1.00 87.06 96 LEU A N 1
ATOM 708 C CA . LEU A 1 96 ? -14.664 2.502 1.664 1.00 87.06 96 LEU A CA 1
ATOM 709 C C . LEU A 1 96 ? -13.887 2.078 0.410 1.00 87.06 96 LEU A C 1
ATOM 711 O O . LEU A 1 96 ? -12.794 1.534 0.525 1.00 87.06 96 LEU A O 1
ATOM 715 N N . SER A 1 97 ? -14.381 2.375 -0.795 1.00 90.00 97 SER A N 1
ATOM 716 C CA . SER A 1 97 ? -13.593 2.186 -2.012 1.00 90.00 97 SER A CA 1
ATOM 717 C C . SER A 1 97 ? -12.445 3.196 -2.087 1.00 90.00 97 SER A C 1
ATOM 719 O O . SER A 1 97 ? -12.550 4.342 -1.636 1.00 90.00 97 SER A O 1
ATOM 721 N N . VAL A 1 98 ? -11.329 2.778 -2.681 1.00 91.06 98 VAL A N 1
ATOM 722 C CA . VAL A 1 98 ? -10.181 3.656 -2.923 1.00 91.06 98 VAL A CA 1
ATOM 723 C C . VAL A 1 98 ? -10.580 4.759 -3.909 1.00 91.06 98 VAL A C 1
ATOM 725 O O . VAL A 1 98 ? -11.010 4.475 -5.024 1.00 91.06 98 VAL A O 1
ATOM 728 N N . ASN A 1 99 ? -10.427 6.021 -3.502 1.00 91.19 99 ASN A N 1
ATOM 729 C CA . ASN A 1 99 ? -10.749 7.193 -4.320 1.00 91.19 99 ASN A CA 1
ATOM 730 C C . ASN A 1 99 ? -9.493 7.737 -5.017 1.00 91.19 99 ASN A C 1
ATOM 732 O O . ASN A 1 99 ? -9.370 7.721 -6.241 1.00 91.19 99 ASN A O 1
ATOM 736 N N . SER A 1 100 ? -8.526 8.189 -4.217 1.00 90.44 100 SER A N 1
ATOM 737 C CA . SER A 1 100 ? -7.283 8.782 -4.706 1.00 90.44 100 SER A CA 1
ATOM 738 C C . SER A 1 100 ? -6.113 8.275 -3.891 1.00 90.44 100 SER A C 1
ATOM 740 O O . SER A 1 100 ? -6.110 8.389 -2.668 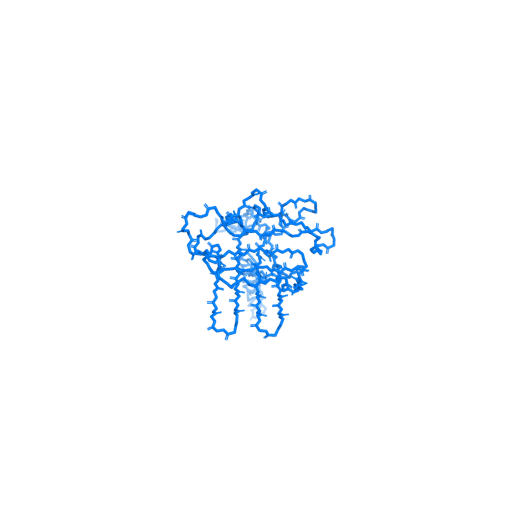1.00 90.44 100 SER A O 1
ATOM 742 N N . VAL A 1 101 ? -5.102 7.764 -4.581 1.00 91.88 101 VAL A N 1
ATOM 743 C CA . VAL A 1 101 ? -3.843 7.345 -3.981 1.00 91.88 101 VAL A CA 1
ATOM 744 C C . VAL A 1 101 ? -2.707 7.994 -4.744 1.00 91.88 101 VAL A C 1
ATOM 746 O O . VAL A 1 101 ? -2.708 8.040 -5.973 1.00 91.88 101 VAL A O 1
ATOM 749 N N . SER A 1 102 ? -1.733 8.480 -3.996 1.00 91.06 102 SER A N 1
ATOM 750 C CA . SER A 1 102 ? -0.404 8.833 -4.463 1.00 91.06 102 SER A CA 1
ATOM 751 C C . SER A 1 102 ? 0.512 8.466 -3.317 1.00 91.06 102 SER A C 1
ATOM 753 O O . SER A 1 102 ? 0.517 9.169 -2.327 1.00 91.06 102 SER A O 1
ATOM 755 N N . ILE A 1 103 ? 1.233 7.358 -3.380 1.00 89.75 103 ILE A N 1
ATOM 756 C CA . ILE A 1 103 ? 2.176 6.944 -2.344 1.00 89.75 103 ILE A CA 1
ATOM 757 C C . ILE A 1 103 ? 3.560 7.002 -2.949 1.00 89.75 103 ILE A C 1
ATOM 759 O O . ILE A 1 103 ? 3.798 6.416 -4.005 1.00 89.75 103 ILE A O 1
ATOM 763 N N . CYS A 1 104 ? 4.461 7.706 -2.273 1.00 86.00 104 CYS A N 1
ATOM 764 C CA . CYS A 1 104 ? 5.848 7.755 -2.680 1.00 86.00 104 CYS A CA 1
ATOM 765 C C . CYS A 1 104 ? 6.777 7.380 -1.530 1.00 86.00 104 CYS A C 1
ATOM 767 O O . CYS A 1 104 ? 6.764 8.030 -0.480 1.00 86.00 104 CYS A O 1
ATOM 769 N N . THR A 1 105 ? 7.598 6.354 -1.743 1.00 80.00 105 THR A N 1
ATOM 770 C CA . THR A 1 105 ? 8.732 6.045 -0.866 1.00 80.00 105 THR A CA 1
ATOM 771 C C . THR A 1 105 ? 9.965 6.789 -1.362 1.00 80.00 105 THR A C 1
ATOM 773 O O . THR A 1 105 ? 10.242 6.814 -2.563 1.00 80.00 105 THR A O 1
ATOM 776 N N . ASN A 1 106 ? 10.685 7.418 -0.426 1.00 66.38 106 ASN A N 1
ATOM 777 C CA . ASN A 1 106 ? 11.745 8.399 -0.696 1.00 66.38 106 ASN A CA 1
ATOM 778 C C . ASN A 1 106 ? 11.247 9.600 -1.523 1.00 66.38 106 ASN A C 1
ATOM 780 O O . ASN A 1 106 ? 10.100 9.657 -1.944 1.00 66.38 106 ASN A O 1
ATOM 784 N N . ASN A 1 107 ? 12.054 10.642 -1.721 1.00 59.94 107 ASN A N 1
ATOM 785 C CA . ASN A 1 107 ? 11.645 11.718 -2.626 1.00 59.94 107 ASN A CA 1
ATOM 786 C C . ASN A 1 107 ? 11.685 11.166 -4.057 1.00 59.94 107 ASN A C 1
ATOM 788 O O . ASN A 1 107 ? 12.760 11.091 -4.640 1.00 59.94 107 ASN A O 1
ATOM 792 N N . CYS A 1 108 ? 10.530 10.837 -4.647 1.00 60.81 108 CYS A N 1
ATOM 793 C CA . CYS A 1 108 ? 10.383 10.460 -6.067 1.00 60.81 108 CYS A CA 1
ATOM 794 C C . CYS A 1 108 ? 11.053 11.456 -7.049 1.00 60.81 108 CYS A C 1
ATOM 796 O O . CYS A 1 108 ? 11.179 11.170 -8.236 1.00 60.81 108 CYS A O 1
ATOM 798 N N . ASN A 1 109 ? 11.496 12.619 -6.560 1.00 52.44 109 ASN A N 1
ATOM 799 C CA . ASN A 1 109 ? 12.481 13.486 -7.190 1.00 52.44 109 ASN A CA 1
ATOM 800 C C . ASN A 1 109 ? 13.900 13.014 -6.844 1.00 52.44 109 ASN A C 1
ATOM 802 O O . ASN A 1 109 ? 14.479 13.459 -5.853 1.00 52.44 109 ASN A O 1
ATOM 806 N N . GLY A 1 110 ? 14.477 12.144 -7.674 1.00 51.38 110 GLY A N 1
ATOM 807 C CA . GLY A 1 110 ? 15.906 11.853 -7.615 1.00 51.38 110 GLY A CA 1
ATOM 808 C C . GLY A 1 110 ? 16.710 13.141 -7.812 1.00 51.38 110 GLY A C 1
ATOM 809 O O . GLY A 1 110 ? 16.872 13.607 -8.934 1.00 51.38 110 GLY A O 1
ATOM 810 N N . SER A 1 111 ? 17.196 13.739 -6.724 1.00 45.75 111 SER A N 1
ATOM 811 C CA . SER A 1 111 ? 18.070 14.917 -6.767 1.00 45.75 111 SER A CA 1
ATOM 812 C C . SER A 1 111 ? 19.559 14.554 -6.782 1.00 45.75 111 SER A C 1
ATOM 814 O O . SER A 1 111 ? 20.384 15.390 -6.432 1.00 45.75 111 SER A O 1
ATOM 816 N N . GLY A 1 112 ? 19.924 13.329 -7.175 1.00 48.31 112 GLY A N 1
ATOM 817 C CA . GLY A 1 112 ? 21.328 12.970 -7.396 1.00 48.31 112 GLY A CA 1
ATOM 818 C C . GLY A 1 112 ? 22.171 12.812 -6.123 1.00 48.31 112 GLY A C 1
ATOM 819 O O . GLY A 1 112 ? 23.379 13.030 -6.170 1.00 48.31 112 GLY A O 1
ATOM 820 N N . THR A 1 113 ? 21.563 12.544 -4.958 1.00 46.78 113 THR A N 1
ATOM 821 C CA . THR A 1 113 ? 22.301 12.432 -3.683 1.00 46.78 113 THR A CA 1
ATOM 822 C C . THR A 1 113 ? 22.542 10.991 -3.226 1.00 46.78 113 THR A C 1
ATOM 824 O O . THR A 1 113 ? 22.856 10.787 -2.056 1.00 46.78 113 THR A O 1
ATOM 827 N N . GLY A 1 114 ? 22.431 9.995 -4.115 1.00 44.09 114 GLY A N 1
ATOM 828 C CA . GLY A 1 114 ? 23.026 8.676 -3.869 1.00 44.09 114 GLY A CA 1
ATOM 829 C C . GLY A 1 114 ? 22.385 7.832 -2.763 1.00 44.09 114 GLY A C 1
ATOM 830 O O . GLY A 1 114 ? 23.095 7.178 -2.002 1.00 44.09 114 GLY A O 1
ATOM 831 N N . LEU A 1 115 ? 21.053 7.817 -2.661 1.00 48.16 115 LEU A N 1
ATOM 832 C CA . LEU A 1 115 ? 20.361 6.768 -1.906 1.00 48.16 115 LEU A CA 1
ATOM 833 C C . LEU A 1 115 ? 19.802 5.736 -2.895 1.00 48.16 115 LEU A C 1
ATOM 835 O O . LEU A 1 115 ? 18.744 5.943 -3.483 1.00 48.16 115 LEU A O 1
ATOM 839 N N . ASP A 1 116 ? 20.532 4.626 -3.050 1.00 52.69 116 ASP A N 1
ATOM 840 C CA . ASP A 1 116 ? 20.238 3.444 -3.887 1.00 52.69 116 ASP A CA 1
ATOM 841 C C . ASP A 1 116 ? 19.040 2.615 -3.383 1.00 52.69 116 ASP A C 1
ATOM 843 O O . ASP A 1 116 ? 19.085 1.386 -3.308 1.00 52.69 116 ASP A O 1
ATOM 847 N N . TRP A 1 117 ? 17.958 3.270 -2.974 1.00 57.72 117 TRP A N 1
ATOM 848 C CA . TRP A 1 117 ? 16.790 2.589 -2.429 1.00 57.72 117 TRP A CA 1
ATOM 849 C C . TRP A 1 117 ? 15.742 2.396 -3.524 1.00 57.72 117 TRP A C 1
ATOM 851 O O . TRP A 1 117 ? 15.598 3.261 -4.395 1.00 57.72 117 TRP A O 1
ATOM 861 N N . PRO A 1 118 ? 14.999 1.274 -3.515 1.00 66.31 118 PRO A N 1
ATOM 862 C CA . PRO A 1 118 ? 13.861 1.126 -4.400 1.00 66.31 118 PRO A CA 1
ATOM 863 C C . PRO A 1 118 ? 12.863 2.253 -4.116 1.00 66.31 118 PRO A C 1
ATOM 865 O O . PRO A 1 118 ? 12.333 2.369 -3.009 1.00 66.31 118 PRO A O 1
ATOM 868 N N . ASN A 1 119 ? 12.648 3.106 -5.116 1.00 75.62 119 ASN A N 1
ATOM 869 C CA . ASN A 1 119 ? 11.645 4.163 -5.055 1.00 75.62 119 ASN A CA 1
ATOM 870 C C . ASN A 1 119 ? 10.363 3.626 -5.653 1.00 75.62 119 ASN A C 1
ATOM 872 O O . ASN A 1 119 ? 10.391 2.959 -6.688 1.00 75.62 119 ASN A O 1
ATOM 876 N N . ILE A 1 120 ? 9.250 3.937 -5.009 1.00 81.19 120 ILE A N 1
ATOM 877 C CA . ILE A 1 120 ? 7.928 3.498 -5.425 1.00 81.19 120 ILE A CA 1
ATOM 878 C C . ILE A 1 120 ? 7.098 4.744 -5.614 1.00 81.19 120 ILE A C 1
ATOM 880 O O . ILE A 1 120 ? 7.081 5.603 -4.742 1.00 81.19 120 ILE A O 1
ATOM 884 N N . TYR A 1 121 ? 6.393 4.818 -6.733 1.00 86.81 121 TYR A N 1
ATOM 885 C CA . TYR A 1 121 ? 5.334 5.784 -6.944 1.00 86.81 121 TYR A CA 1
ATOM 886 C C . TYR A 1 121 ? 4.063 5.032 -7.318 1.00 86.81 121 TYR A C 1
ATOM 888 O O . TYR A 1 121 ? 3.916 4.577 -8.449 1.00 86.81 121 TYR A O 1
ATOM 896 N N . LEU A 1 122 ? 3.165 4.862 -6.356 1.00 89.19 122 LEU A N 1
ATOM 897 C CA . LEU A 1 122 ? 1.897 4.162 -6.527 1.00 89.19 122 LEU A CA 1
ATOM 898 C C . LEU A 1 122 ? 0.765 5.178 -6.607 1.00 89.19 122 LEU A C 1
ATOM 900 O O . LEU A 1 122 ? 0.636 6.036 -5.742 1.00 89.19 122 LEU A O 1
ATOM 904 N N . THR A 1 123 ? -0.084 5.050 -7.616 1.00 91.62 123 THR A N 1
ATOM 905 C CA . THR A 1 123 ? -1.302 5.843 -7.763 1.00 91.62 123 THR A CA 1
ATOM 906 C C . THR A 1 123 ? -2.542 4.961 -7.713 1.00 91.62 123 THR A C 1
ATOM 908 O O . THR A 1 123 ? -2.450 3.734 -7.640 1.00 91.62 123 THR A O 1
ATOM 911 N N . THR A 1 124 ? -3.724 5.568 -7.821 1.00 92.69 124 THR A N 1
ATOM 912 C CA . THR A 1 124 ? -4.974 4.815 -7.983 1.00 92.69 124 THR A CA 1
ATOM 913 C C . THR A 1 124 ? -4.936 3.863 -9.186 1.00 92.69 124 THR A C 1
ATOM 915 O O . THR A 1 124 ? -5.504 2.781 -9.117 1.00 92.69 124 THR A O 1
ATOM 918 N N . ASN A 1 125 ? -4.265 4.240 -10.280 1.00 91.88 125 ASN A N 1
ATOM 919 C CA . ASN A 1 125 ? -4.392 3.539 -11.564 1.00 91.88 125 ASN A CA 1
ATOM 920 C C . ASN A 1 125 ? -3.132 2.792 -11.995 1.00 91.88 125 ASN A C 1
ATOM 922 O O . ASN A 1 125 ? -3.211 1.875 -12.810 1.00 91.88 125 ASN A O 1
ATOM 926 N N . TYR A 1 126 ? -1.971 3.201 -11.497 1.00 90.19 126 TYR A N 1
ATOM 927 C CA . TYR A 1 126 ? -0.699 2.625 -11.901 1.00 90.19 126 TYR A CA 1
ATOM 928 C C . TYR A 1 126 ? 0.345 2.714 -10.800 1.00 90.19 126 TYR A C 1
ATOM 930 O O . TYR A 1 126 ? 0.252 3.579 -9.929 1.00 90.19 126 TYR A O 1
ATOM 938 N N . PHE A 1 127 ? 1.382 1.887 -10.888 1.00 88.00 127 PHE A N 1
ATOM 939 C CA . PHE A 1 127 ? 2.606 2.094 -10.126 1.00 88.00 127 PHE A CA 1
ATOM 940 C C . PHE A 1 127 ? 3.831 2.206 -11.031 1.00 88.00 127 PHE A C 1
ATOM 942 O O . PHE A 1 127 ? 3.913 1.587 -12.096 1.00 88.00 127 PHE A O 1
ATOM 949 N N . ASN A 1 128 ? 4.790 2.990 -10.552 1.00 85.19 128 ASN A N 1
ATOM 950 C CA . ASN A 1 128 ? 6.155 3.048 -11.034 1.00 85.19 128 ASN A CA 1
ATOM 951 C C . ASN A 1 128 ? 7.084 2.600 -9.906 1.00 85.19 128 ASN A C 1
ATOM 953 O O . ASN A 1 128 ? 6.818 2.860 -8.733 1.00 85.19 128 ASN A O 1
ATOM 957 N N . ALA A 1 129 ? 8.186 1.956 -10.254 1.00 81.56 129 ALA A N 1
ATOM 958 C CA . ALA A 1 129 ? 9.213 1.562 -9.301 1.00 81.56 129 ALA A CA 1
ATOM 959 C C . ALA A 1 129 ? 10.583 1.660 -9.966 1.00 81.56 129 ALA A C 1
ATOM 961 O O . ALA A 1 129 ? 10.676 1.396 -11.158 1.00 81.56 129 ALA A O 1
ATOM 962 N N . SER A 1 130 ? 11.639 2.032 -9.251 1.00 76.25 130 SER A N 1
ATOM 963 C CA . SER A 1 130 ? 12.990 2.145 -9.826 1.00 76.25 130 SER A CA 1
ATOM 964 C C . SER A 1 130 ? 14.057 1.622 -8.877 1.00 76.25 130 SER A C 1
ATOM 966 O O . SER A 1 130 ? 13.887 1.715 -7.663 1.00 76.25 130 SER A O 1
ATOM 968 N N . VAL A 1 131 ? 15.179 1.139 -9.422 1.00 71.12 131 VAL A N 1
ATOM 969 C CA . VAL A 1 131 ? 16.385 0.788 -8.652 1.00 71.12 131 VAL A CA 1
ATOM 970 C C . VAL A 1 131 ? 17.490 1.798 -8.959 1.00 71.12 131 VAL A C 1
ATOM 972 O O . VAL A 1 131 ? 17.994 1.831 -10.078 1.00 71.12 131 VAL A O 1
ATOM 975 N N . GLY A 1 132 ? 17.872 2.613 -7.974 1.00 61.31 132 GLY A N 1
ATOM 976 C CA . GLY A 1 132 ? 18.993 3.553 -8.098 1.00 61.31 132 GLY A CA 1
ATOM 977 C C . GLY A 1 132 ? 18.786 4.711 -9.087 1.00 61.31 132 GLY A C 1
ATOM 978 O O . GLY A 1 132 ? 17.693 4.948 -9.611 1.00 61.31 132 GLY A O 1
ATOM 979 N N . GLU A 1 133 ? 19.860 5.470 -9.322 1.00 53.28 133 GLU A N 1
ATOM 980 C CA . GLU A 1 133 ? 19.871 6.618 -10.233 1.00 53.28 133 GLU A CA 1
ATOM 981 C C . GLU A 1 133 ? 19.865 6.155 -11.701 1.00 53.28 133 GLU A C 1
ATOM 983 O O . GLU A 1 133 ? 20.889 5.822 -12.291 1.00 53.28 133 GLU A O 1
ATOM 988 N N . GLY A 1 134 ? 18.680 6.153 -12.315 1.00 49.66 134 GLY A N 1
ATOM 989 C CA . GLY A 1 134 ? 18.553 6.227 -13.773 1.00 49.66 134 GLY A CA 1
ATOM 990 C C . GLY A 1 134 ? 18.540 4.915 -14.562 1.00 49.66 134 GLY A C 1
ATOM 991 O O . GLY A 1 134 ? 18.578 4.995 -15.787 1.00 49.66 134 GLY A O 1
ATOM 992 N N . ASN A 1 135 ? 18.425 3.732 -13.941 1.00 50.38 135 ASN A N 1
ATOM 993 C CA . ASN A 1 135 ? 18.257 2.476 -14.686 1.00 50.38 135 ASN A CA 1
ATOM 994 C C . ASN A 1 135 ? 17.035 1.641 -14.262 1.00 50.38 135 ASN A C 1
ATOM 996 O O . ASN A 1 135 ? 16.834 1.311 -13.100 1.00 50.38 135 ASN A O 1
ATOM 1000 N N . CYS A 1 136 ? 16.258 1.275 -15.291 1.00 48.53 136 CYS A N 1
ATOM 1001 C CA . CYS A 1 136 ? 15.089 0.391 -15.319 1.00 48.53 136 CYS A CA 1
ATOM 1002 C C . CYS A 1 136 ? 13.993 0.679 -14.285 1.00 48.53 136 CYS A C 1
ATOM 1004 O O . CYS A 1 136 ? 13.883 0.048 -13.234 1.00 48.53 136 CYS A O 1
ATOM 1006 N N . CYS A 1 137 ? 13.119 1.604 -14.675 1.00 64.44 137 CYS A N 1
ATOM 1007 C CA . CYS A 1 137 ? 11.872 1.882 -13.993 1.00 64.44 137 CYS A CA 1
ATOM 1008 C C . CYS A 1 137 ? 10.781 0.910 -14.470 1.00 64.44 137 CYS A C 1
ATOM 1010 O O . CYS A 1 137 ? 10.519 0.827 -15.672 1.00 64.44 137 CYS A O 1
ATOM 1012 N N . VAL A 1 138 ? 10.074 0.250 -13.550 1.00 68.94 138 VAL A N 1
ATOM 1013 C CA . VAL A 1 138 ? 8.677 -0.099 -13.809 1.00 68.94 138 VAL A CA 1
ATOM 1014 C C . VAL A 1 138 ? 7.967 1.208 -14.132 1.00 68.94 138 VAL A C 1
ATOM 1016 O O . VAL A 1 138 ? 8.033 2.147 -13.336 1.00 68.94 138 VAL A O 1
ATOM 1019 N N . TYR A 1 139 ? 7.311 1.280 -15.285 1.00 77.94 139 TYR A N 1
ATOM 1020 C CA . TYR A 1 139 ? 6.544 2.455 -15.664 1.00 77.94 139 TYR A CA 1
ATOM 1021 C C . TYR A 1 139 ? 5.127 2.063 -16.050 1.00 77.94 139 TYR A C 1
ATOM 1023 O O . TYR A 1 139 ? 4.918 1.187 -16.890 1.00 77.94 139 TYR A O 1
ATOM 1031 N N . ASN A 1 140 ? 4.172 2.758 -15.448 1.00 85.00 140 ASN A N 1
ATOM 1032 C CA . ASN A 1 140 ? 2.758 2.720 -15.762 1.00 85.00 140 ASN A CA 1
ATOM 1033 C C . ASN A 1 140 ? 2.172 1.297 -15.760 1.00 85.00 140 ASN A C 1
ATOM 1035 O O . ASN A 1 140 ? 1.416 0.934 -16.663 1.00 85.00 140 ASN A O 1
ATOM 1039 N N . VAL A 1 141 ? 2.545 0.470 -14.771 1.00 88.94 141 VAL A N 1
ATOM 1040 C CA . VAL A 1 141 ? 1.921 -0.851 -14.601 1.00 88.94 1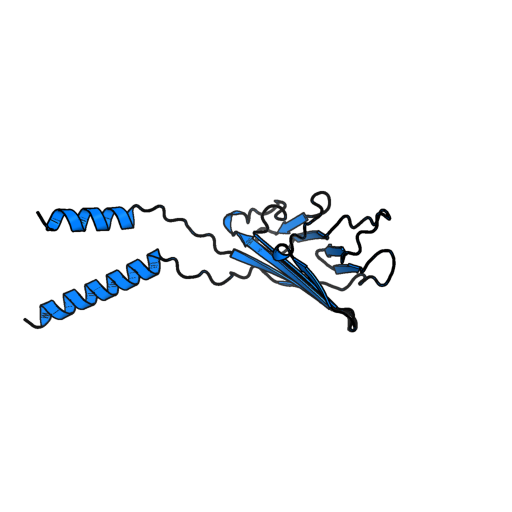41 VAL A CA 1
ATOM 1041 C C . VAL A 1 141 ? 0.522 -0.646 -14.038 1.00 88.94 141 VAL A C 1
ATOM 1043 O O . VAL A 1 141 ? 0.424 -0.076 -12.951 1.00 88.94 141 VAL A O 1
ATOM 1046 N N . PRO A 1 142 ? -0.541 -1.102 -14.730 1.00 92.81 142 PRO A N 1
ATOM 1047 C CA . PRO A 1 142 ? -1.909 -0.948 -14.255 1.00 92.81 142 PRO A CA 1
ATOM 1048 C C . PRO A 1 142 ? -2.097 -1.585 -12.881 1.00 92.81 142 PRO A C 1
ATOM 1050 O O . PRO A 1 142 ? -1.641 -2.705 -12.654 1.00 92.81 142 PRO A O 1
ATOM 1053 N N . VAL A 1 143 ? -2.787 -0.878 -11.992 1.00 93.25 143 VAL A N 1
ATOM 1054 C CA . VAL A 1 143 ? -3.080 -1.324 -10.628 1.00 93.25 143 VAL A CA 1
ATOM 1055 C C . VAL A 1 143 ? -4.553 -1.661 -10.488 1.00 93.25 143 VAL A C 1
ATOM 1057 O O . VAL A 1 143 ? -5.424 -0.952 -10.987 1.00 93.25 143 VAL A O 1
ATOM 1060 N N . GLN A 1 144 ? -4.821 -2.732 -9.754 1.00 94.88 144 GLN A N 1
ATOM 1061 C CA . GLN A 1 144 ? -6.131 -3.072 -9.231 1.00 94.88 144 GLN A CA 1
ATOM 1062 C C . GLN A 1 144 ? -6.080 -3.023 -7.710 1.00 94.88 144 GLN A C 1
ATOM 1064 O O . GLN A 1 144 ? -5.238 -3.677 -7.093 1.00 94.88 144 GLN A O 1
ATOM 1069 N N . TRP A 1 145 ? -6.983 -2.239 -7.128 1.00 93.56 145 TRP A N 1
ATOM 1070 C CA . TRP A 1 145 ? -7.159 -2.133 -5.686 1.00 93.56 145 TRP A CA 1
ATOM 1071 C C . TRP A 1 145 ? -8.208 -3.127 -5.198 1.00 93.56 145 TRP A C 1
ATOM 1073 O O . TRP A 1 145 ? -9.253 -3.302 -5.826 1.00 93.56 145 TRP A O 1
ATOM 1083 N N . SER A 1 146 ? -7.947 -3.733 -4.048 1.00 92.88 146 SER A N 1
ATOM 1084 C CA . SER A 1 146 ? -8.893 -4.550 -3.298 1.00 92.88 146 SER A CA 1
ATOM 1085 C C . SER A 1 146 ? -8.915 -4.118 -1.836 1.00 92.88 146 SER A C 1
ATOM 1087 O O . SER A 1 146 ? -7.882 -3.783 -1.261 1.00 92.88 146 SER A O 1
ATOM 1089 N N . GLY A 1 147 ? -10.101 -4.121 -1.237 1.00 86.19 147 GLY A N 1
ATOM 1090 C CA . GLY A 1 147 ? -10.330 -3.691 0.139 1.00 86.19 147 GLY A CA 1
ATOM 1091 C C . GLY A 1 147 ? -11.629 -2.883 0.273 1.00 86.19 147 GLY A C 1
ATOM 1092 O O . GLY A 1 147 ? -12.240 -2.550 -0.746 1.00 86.19 147 GLY A O 1
ATOM 1093 N N . PRO A 1 148 ? -12.054 -2.573 1.506 1.00 87.88 148 PRO A N 1
ATOM 1094 C CA . PRO A 1 148 ? -11.442 -3.019 2.757 1.00 87.88 148 PRO A CA 1
ATOM 1095 C C . PRO A 1 148 ? -11.632 -4.526 2.982 1.00 87.88 148 PRO A C 1
ATOM 1097 O O . PRO A 1 148 ? -12.697 -5.076 2.708 1.00 87.88 148 PRO A O 1
ATOM 1100 N N . SER A 1 149 ? -10.603 -5.200 3.493 1.00 83.19 149 SER A N 1
ATOM 1101 C CA . SER A 1 149 ? -10.739 -6.531 4.088 1.00 83.19 149 SER A CA 1
ATOM 1102 C C . SER A 1 149 ? -10.465 -6.439 5.588 1.00 83.19 149 SER A C 1
ATOM 1104 O O . SER A 1 149 ? -9.486 -5.822 6.012 1.00 83.19 149 SER A O 1
ATOM 1106 N N . GLU A 1 150 ? -11.354 -7.005 6.407 1.00 78.31 150 GLU A N 1
ATOM 1107 C CA . GLU A 1 150 ? -11.105 -7.113 7.845 1.00 78.31 150 GLU A CA 1
ATOM 1108 C C . GLU A 1 150 ? -9.965 -8.106 8.069 1.00 78.31 150 GLU A C 1
ATOM 1110 O O . GLU A 1 150 ? -10.039 -9.275 7.674 1.00 78.31 150 GLU A O 1
ATOM 1115 N N . VAL A 1 151 ? -8.897 -7.648 8.718 1.00 67.88 151 VAL A N 1
ATOM 1116 C CA . VAL A 1 151 ? -7.863 -8.549 9.212 1.00 67.88 151 VAL A CA 1
ATOM 1117 C C . VAL A 1 151 ? -8.470 -9.263 10.408 1.00 67.88 151 VAL A C 1
ATOM 1119 O O . VAL A 1 151 ? -8.880 -8.605 11.361 1.00 67.88 151 VAL A O 1
ATOM 1122 N N . ALA A 1 152 ? -8.566 -10.596 10.340 1.00 60.00 152 ALA A N 1
ATOM 1123 C CA . ALA A 1 152 ? -9.231 -11.413 11.352 1.00 60.00 152 ALA A CA 1
ATOM 1124 C C . ALA A 1 152 ? -8.879 -10.935 12.770 1.00 60.00 152 ALA A C 1
ATOM 1126 O O . ALA A 1 152 ? -7.749 -11.109 13.237 1.00 60.00 152 ALA A O 1
ATOM 1127 N N . ALA A 1 153 ? -9.851 -10.313 13.440 1.00 55.88 153 ALA A N 1
ATOM 1128 C CA . ALA A 1 153 ? -9.667 -9.841 14.796 1.00 55.88 153 ALA A CA 1
ATOM 1129 C C . ALA A 1 153 ? -9.460 -11.065 15.692 1.00 55.88 153 ALA A C 1
ATOM 1131 O O . ALA A 1 153 ? -10.304 -11.964 15.761 1.00 55.88 153 ALA A O 1
ATOM 1132 N N . VAL A 1 154 ? -8.310 -11.131 16.363 1.00 57.22 154 VAL A N 1
ATOM 1133 C CA . VAL A 1 154 ? -8.083 -12.135 17.404 1.00 57.22 154 VAL A CA 1
ATOM 1134 C C . VAL A 1 154 ? -9.153 -11.908 18.478 1.00 57.22 154 VAL A C 1
ATOM 1136 O O . VAL A 1 154 ? -9.252 -10.780 18.964 1.00 57.22 154 VAL A O 1
ATOM 1139 N N . PRO A 1 155 ? -9.953 -12.927 18.860 1.00 53.38 155 PRO A N 1
ATOM 1140 C CA . PRO A 1 155 ? -10.978 -12.765 19.882 1.00 53.38 155 PRO A CA 1
ATOM 1141 C C . PRO A 1 155 ? -10.367 -12.155 21.138 1.00 53.38 155 PRO A C 1
ATOM 1143 O O . PRO A 1 155 ? -9.408 -12.702 21.692 1.00 53.38 155 PRO A O 1
ATOM 1146 N N . GLU A 1 156 ? -10.901 -11.012 21.568 1.00 55.91 156 GLU A N 1
ATOM 1147 C CA . GLU A 1 156 ? -10.335 -10.282 22.695 1.00 55.91 156 GLU A CA 1
ATOM 1148 C C . GLU A 1 156 ? -10.243 -11.193 23.931 1.00 55.91 156 GLU A C 1
ATOM 1150 O O . GLU A 1 156 ? -11.155 -12.003 24.164 1.00 55.91 156 GLU A O 1
ATOM 1155 N N . PRO A 1 157 ? -9.209 -11.043 24.781 1.00 56.25 157 PRO A N 1
ATOM 1156 C CA . PRO A 1 157 ? -9.043 -11.851 25.990 1.00 56.25 157 PRO A CA 1
ATOM 1157 C C . PRO A 1 157 ? -10.302 -11.902 26.872 1.00 56.25 157 PRO A C 1
ATOM 1159 O O . PRO A 1 157 ? -10.571 -12.921 27.510 1.00 56.25 157 PRO A O 1
ATOM 1162 N N . GLY A 1 158 ? -11.110 -10.834 26.871 1.00 61.59 158 GLY A N 1
ATOM 1163 C CA . GLY A 1 158 ? -12.380 -10.756 27.596 1.00 61.59 158 GLY A CA 1
ATOM 1164 C C . GLY A 1 158 ? -13.451 -11.725 27.086 1.00 61.59 158 GLY A C 1
ATOM 1165 O O . GLY A 1 158 ? -14.157 -12.336 27.886 1.00 61.59 158 GLY A O 1
ATOM 1166 N N . SER A 1 159 ? -13.543 -11.941 25.774 1.00 64.25 159 SER A N 1
ATOM 1167 C CA . SER A 1 159 ? -14.503 -12.883 25.183 1.00 64.25 159 SER A CA 1
ATOM 1168 C C . SER A 1 159 ? -14.143 -14.343 25.505 1.00 64.25 159 SER A C 1
ATOM 1170 O O . SER A 1 159 ? -15.018 -15.135 25.861 1.00 64.25 159 SER A O 1
ATOM 1172 N N . LEU A 1 160 ? -12.847 -14.677 25.526 1.00 66.56 160 LEU A N 1
ATOM 1173 C CA . LEU A 1 160 ? -12.340 -15.964 26.018 1.00 66.56 160 LEU A CA 1
ATOM 1174 C C . LEU A 1 160 ? -12.547 -16.130 27.533 1.00 66.56 160 LEU A C 1
ATOM 1176 O O . LEU A 1 160 ? -12.902 -17.219 27.998 1.00 66.56 160 LEU A O 1
ATOM 1180 N N . ALA A 1 161 ? -12.378 -15.061 28.315 1.00 67.88 161 ALA A N 1
ATOM 1181 C CA . ALA A 1 161 ? -12.657 -15.061 29.751 1.00 67.88 161 ALA A CA 1
ATOM 1182 C C . ALA A 1 161 ? -14.154 -15.278 30.052 1.00 67.88 161 ALA A C 1
ATOM 1184 O O . ALA A 1 161 ? -14.504 -16.060 30.935 1.00 67.88 161 ALA A O 1
ATOM 1185 N N . LEU A 1 162 ? -15.054 -14.654 29.287 1.00 72.06 162 LEU A N 1
ATOM 1186 C CA . LEU A 1 162 ? -16.502 -14.862 29.400 1.00 72.06 162 LEU A CA 1
ATOM 1187 C C . LEU A 1 162 ? -16.921 -16.266 28.959 1.00 72.06 162 LEU A C 1
ATOM 1189 O O . LEU A 1 162 ? -17.737 -16.897 29.632 1.00 72.06 162 LEU A O 1
ATOM 1193 N N . LEU A 1 163 ? -16.334 -16.787 27.880 1.00 75.12 163 LEU A N 1
ATOM 1194 C CA . LEU A 1 163 ? -16.571 -18.158 27.431 1.00 75.12 163 LEU A CA 1
ATOM 1195 C C . LEU A 1 163 ? -16.146 -19.164 28.511 1.00 75.12 163 LEU A C 1
ATOM 1197 O O . LEU A 1 163 ? -16.912 -20.059 28.871 1.00 75.12 163 LEU A O 1
ATOM 1201 N N . SER A 1 164 ? -14.950 -18.993 29.076 1.00 70.50 164 SER A N 1
ATOM 1202 C CA . SER A 1 164 ? -14.437 -19.862 30.140 1.00 70.50 164 SER A CA 1
ATOM 1203 C C . SER A 1 164 ? -15.260 -19.759 31.431 1.00 70.50 164 SER A C 1
ATOM 1205 O O . SER A 1 164 ? -15.580 -20.791 32.026 1.00 70.50 164 SER A O 1
ATOM 1207 N N . LEU A 1 165 ? -15.711 -18.563 31.821 1.00 75.94 165 LEU A N 1
ATOM 1208 C CA . LEU A 1 165 ? -16.676 -18.372 32.914 1.00 75.94 165 LEU A CA 1
ATOM 1209 C C . LEU A 1 165 ? -18.015 -19.069 32.640 1.00 75.94 165 LEU A C 1
ATOM 1211 O O . LEU A 1 165 ? -18.552 -19.734 33.529 1.00 75.94 165 LEU A O 1
ATOM 1215 N N . GLY A 1 166 ? -18.535 -18.966 31.416 1.00 77.12 166 GLY A N 1
ATOM 1216 C CA . GLY A 1 166 ? -19.761 -19.638 30.989 1.00 77.12 166 GLY A CA 1
ATOM 1217 C C . GLY A 1 166 ? -19.659 -21.160 31.098 1.00 77.12 166 GLY A C 1
ATOM 1218 O O . GLY A 1 166 ? -20.545 -21.805 31.663 1.00 77.12 166 GLY A O 1
ATOM 1219 N N . VAL A 1 167 ? -18.544 -21.740 30.646 1.00 81.06 167 VAL A N 1
ATOM 1220 C CA . VAL A 1 167 ? -18.271 -23.185 30.752 1.00 81.06 167 VAL A CA 1
ATOM 1221 C C . VAL A 1 167 ? -18.143 -23.626 32.214 1.00 81.06 167 VAL A C 1
ATOM 1223 O O . VAL A 1 167 ? -18.714 -24.649 32.602 1.00 81.06 167 VAL A O 1
ATOM 1226 N N . LEU A 1 168 ? -17.460 -22.845 33.056 1.00 77.25 168 LEU A N 1
ATOM 1227 C CA . LEU A 1 168 ? -17.343 -23.126 34.492 1.00 77.25 168 LEU A CA 1
ATOM 1228 C C . LEU A 1 168 ? -18.704 -23.069 35.205 1.00 77.25 168 LEU A C 1
ATOM 1230 O O . LEU A 1 168 ? -19.015 -23.950 36.013 1.00 77.25 168 LEU A O 1
ATOM 1234 N N . ALA A 1 169 ? -19.547 -22.086 34.878 1.00 74.69 169 ALA A N 1
ATOM 1235 C CA . ALA A 1 169 ? -20.903 -21.970 35.412 1.00 74.69 169 ALA A CA 1
ATOM 1236 C C . ALA A 1 169 ? -21.801 -23.143 34.970 1.00 74.69 169 ALA A C 1
ATOM 1238 O O . ALA A 1 169 ? -22.557 -23.694 35.781 1.00 74.69 169 ALA A O 1
ATOM 1239 N N . LEU A 1 170 ? -21.677 -23.593 33.716 1.00 77.69 170 LEU A N 1
ATOM 1240 C CA . LEU A 1 170 ? -22.367 -24.789 33.224 1.00 77.69 170 LEU A CA 1
ATOM 1241 C C . LEU A 1 170 ? -21.909 -26.059 33.956 1.00 77.69 170 LEU A C 1
ATOM 1243 O O . LEU A 1 170 ? -22.732 -26.878 34.365 1.00 77.69 170 LEU A O 1
ATOM 1247 N N . GLY A 1 171 ? -20.603 -26.220 34.178 1.00 77.00 171 GLY A N 1
ATOM 1248 C CA . GLY A 1 171 ? -20.055 -27.345 34.940 1.00 77.00 171 GLY A CA 1
ATOM 1249 C C . GLY A 1 171 ? -20.557 -27.381 36.390 1.00 77.00 171 GLY A C 1
ATOM 1250 O O . GLY A 1 171 ? -20.938 -28.441 36.897 1.00 77.00 171 GLY A O 1
ATOM 1251 N N . ALA A 1 172 ? -20.621 -26.219 37.047 1.00 71.25 172 ALA A N 1
ATOM 1252 C CA . ALA A 1 172 ? -21.113 -26.091 38.418 1.00 71.25 172 ALA A CA 1
ATOM 1253 C C . ALA A 1 172 ? -22.621 -26.379 38.541 1.00 71.25 172 ALA A C 1
ATOM 1255 O O . ALA A 1 172 ? -23.056 -27.017 39.503 1.00 71.25 172 ALA A O 1
ATOM 1256 N N . THR A 1 173 ? -23.425 -25.956 37.562 1.00 72.56 173 THR A N 1
ATOM 1257 C CA . THR A 1 173 ? -24.872 -26.229 37.541 1.00 72.56 173 THR A CA 1
ATOM 1258 C C . THR A 1 173 ? -25.187 -27.689 37.217 1.00 72.56 173 THR A C 1
ATOM 1260 O O . THR A 1 173 ? -26.090 -28.255 37.834 1.00 72.56 173 THR A O 1
ATOM 1263 N N . ARG A 1 174 ? -24.406 -28.351 36.350 1.00 69.38 174 ARG A N 1
ATOM 1264 C CA . ARG A 1 174 ? -24.556 -29.795 36.080 1.00 69.38 174 ARG A CA 1
ATOM 1265 C C . ARG A 1 174 ? -24.288 -30.660 37.315 1.00 69.38 174 ARG A C 1
ATOM 1267 O O . ARG A 1 174 ? -25.020 -31.617 37.544 1.00 69.38 174 ARG A O 1
ATOM 1274 N N . ARG A 1 175 ? -23.295 -30.309 38.145 1.00 60.47 175 ARG A N 1
ATOM 1275 C CA . ARG A 1 175 ? -22.989 -31.053 39.387 1.00 60.47 175 ARG A CA 1
ATOM 1276 C C . ARG A 1 175 ? -24.081 -30.947 40.454 1.00 60.47 175 ARG A C 1
ATOM 1278 O O . ARG A 1 175 ? -24.222 -31.865 41.248 1.00 60.47 175 ARG A O 1
ATOM 1285 N N . ARG A 1 176 ? -24.876 -29.872 40.466 1.00 58.06 176 ARG A N 1
ATOM 1286 C CA . ARG A 1 176 ? -25.975 -29.702 41.437 1.00 58.06 176 ARG A CA 1
ATOM 1287 C C . ARG A 1 176 ? -27.215 -30.549 41.152 1.00 58.06 176 ARG A C 1
ATOM 1289 O O . ARG A 1 176 ? -28.053 -30.644 42.032 1.00 58.06 176 ARG A O 1
ATOM 1296 N N . LYS A 1 177 ? -27.351 -31.139 39.961 1.00 52.81 177 LYS A N 1
ATOM 1297 C CA . LYS A 1 177 ? -28.493 -32.010 39.620 1.00 52.81 177 LYS A CA 1
ATOM 1298 C C . LYS A 1 177 ? -28.263 -33.499 39.918 1.00 52.81 177 LYS A C 1
ATOM 1300 O O . LYS A 1 177 ? -29.170 -34.286 39.682 1.00 52.81 177 LYS A O 1
ATOM 1305 N N . LEU A 1 178 ? -27.068 -33.886 40.373 1.00 53.44 178 LEU A N 1
ATOM 1306 C CA . LEU A 1 178 ? -26.700 -35.285 40.648 1.00 53.44 178 LEU A CA 1
ATOM 1307 C C . LEU A 1 178 ? -26.634 -35.632 42.147 1.00 53.44 178 LEU A C 1
ATOM 1309 O O . LEU A 1 178 ? -26.302 -36.767 42.474 1.00 53.44 178 LEU A O 1
ATOM 1313 N N . ASN A 1 179 ? -26.976 -34.686 43.025 1.00 46.22 179 ASN A N 1
ATOM 1314 C CA . ASN A 1 179 ? -27.215 -34.902 44.455 1.00 46.22 179 ASN A CA 1
ATOM 1315 C C . ASN A 1 179 ? -28.655 -34.511 44.779 1.00 46.22 179 ASN A C 1
ATOM 1317 O O . ASN A 1 179 ? -29.215 -35.109 45.718 1.00 46.22 179 ASN A O 1
#

Foldseek 3Di:
DVVVVVVVVVVVLVPPPPPPQQFKWKKKKWFDDPQKIKIKMFIFRNVPPDAPDFCQVRTPWIKMWMDRNPDIAMDIVVVVWDWDPVFFGWGAHPVRHTDWTWTWTDPPPCPPPDDQHWIWTDIPFAIWIDGTPDDDIPPGTGMDMDDGDGDPDDPPVSVVVVVVVVVVVVVVVVVVVVD

Secondary structure (DSSP, 8-state):
-HHHHHHHHHHHHHSS-------EEEEEEEEE-SS-EEEEEEEEEGGG--TTS--GGGEEEEEEEEE-SS-EEEEEGGGT--B-TTT-EEEE-TTS-EEEEEEEES-SS--SS---PPEEEEESSEEEEEETTTEEEEEEEE-EEEEEEE--PPPPHHHHHHHHHHHHHHHHHHHTT--

pLDDT: mean 75.23, std 16.21, range [41.56, 95.06]

Radius of gyration: 24.34 Å; chains: 1; bounding box: 52×51×73 Å

Sequence (179 aa):
MKNKLLTILAGAILAGPMTVNAAPVSYDASGSNGTWSGVFQVVLDDSFLAPASNLTPFFSSWSFSWTNGSTTLSNSSANGDFFSPSISNFYINPDLSVNSVSICTNNCNGSGTGLDWPNIYLTTNYFNASVGEGNCCVYNVPVQWSGPSEVAAVPEPGSLALLSLGVLALGATRRRKLN